Protein AF-A0A4Y2L2C4-F1 (afdb_monomer)

Organism: Araneus ventricosus (NCBI:txid182803)

Structure (mmCIF, N/CA/C/O backbone):
data_AF-A0A4Y2L2C4-F1
#
_entry.id   AF-A0A4Y2L2C4-F1
#
loop_
_atom_site.group_PDB
_atom_site.id
_atom_site.type_symbol
_atom_site.label_atom_id
_atom_site.label_alt_id
_atom_site.label_comp_id
_atom_site.label_asym_id
_atom_site.label_entity_id
_atom_site.label_seq_id
_atom_site.pdbx_PDB_ins_code
_atom_site.Cartn_x
_atom_site.Cartn_y
_atom_site.Cartn_z
_atom_site.occupancy
_atom_site.B_iso_or_equiv
_atom_site.auth_seq_id
_atom_site.auth_comp_id
_atom_site.auth_asym_id
_atom_site.auth_atom_id
_atom_site.pdbx_PDB_model_num
ATOM 1 N N . MET A 1 1 ? 26.355 -23.144 -23.572 1.00 40.56 1 MET A N 1
ATOM 2 C CA . MET A 1 1 ? 26.625 -21.745 -23.179 1.00 40.56 1 MET A CA 1
ATOM 3 C C . MET A 1 1 ? 25.280 -21.106 -22.896 1.00 40.56 1 MET A C 1
ATOM 5 O O . MET A 1 1 ? 24.537 -20.846 -23.825 1.00 40.56 1 MET A O 1
ATOM 9 N N . GLU A 1 2 ? 24.770 -21.272 -21.680 1.00 51.31 2 GLU A N 1
ATOM 10 C CA . GLU A 1 2 ? 24.939 -20.335 -20.552 1.00 51.31 2 GLU A CA 1
ATOM 11 C C . GLU A 1 2 ? 24.192 -19.013 -20.779 1.00 51.31 2 GLU A C 1
ATOM 13 O O . GLU A 1 2 ? 24.657 -18.111 -21.469 1.00 51.31 2 GLU A O 1
ATOM 18 N N . HIS A 1 3 ? 23.007 -18.913 -20.173 1.00 53.81 3 HIS A N 1
ATOM 19 C CA . HIS A 1 3 ? 22.249 -17.675 -20.061 1.00 53.81 3 HIS A CA 1
ATOM 20 C C . HIS A 1 3 ? 23.001 -16.732 -19.115 1.00 53.81 3 HIS A C 1
ATOM 22 O O . HIS A 1 3 ? 23.000 -16.934 -17.899 1.00 53.81 3 HIS A O 1
ATOM 28 N N . ALA A 1 4 ? 23.648 -15.704 -19.658 1.00 58.25 4 ALA A N 1
ATOM 29 C CA . ALA A 1 4 ? 24.272 -14.665 -18.853 1.00 58.25 4 ALA A CA 1
ATOM 30 C C . ALA A 1 4 ? 23.184 -13.863 -18.116 1.00 58.25 4 ALA A C 1
ATOM 32 O O . ALA A 1 4 ? 22.546 -12.973 -18.682 1.00 58.25 4 ALA A O 1
ATOM 33 N N . LYS A 1 5 ? 22.960 -14.191 -16.837 1.00 62.84 5 LYS A N 1
ATOM 34 C CA . LYS A 1 5 ? 22.206 -13.346 -15.905 1.00 62.84 5 LYS A CA 1
ATOM 35 C C . LYS A 1 5 ? 22.937 -12.008 -15.794 1.00 62.84 5 LYS A C 1
ATOM 37 O O . LYS A 1 5 ? 24.026 -11.936 -15.230 1.00 62.84 5 LYS A O 1
ATOM 42 N N . LYS A 1 6 ? 22.348 -10.946 -16.347 1.00 62.47 6 LYS A N 1
ATOM 43 C CA . LYS A 1 6 ? 22.828 -9.576 -16.147 1.00 62.47 6 LYS A CA 1
ATOM 44 C C . LYS A 1 6 ? 22.465 -9.148 -14.726 1.00 62.47 6 LYS A C 1
ATOM 46 O O . LYS A 1 6 ? 21.351 -8.701 -14.479 1.00 62.47 6 LYS A O 1
ATOM 51 N N . PHE A 1 7 ? 23.391 -9.323 -13.791 1.00 61.00 7 PHE A N 1
ATOM 52 C CA . PHE A 1 7 ? 23.300 -8.694 -12.479 1.00 61.00 7 PHE A CA 1
ATOM 53 C C . PHE A 1 7 ? 23.694 -7.223 -12.631 1.00 61.00 7 PHE A C 1
ATOM 55 O O . PHE A 1 7 ? 24.788 -6.918 -13.104 1.00 61.00 7 PHE A O 1
ATOM 62 N N . ALA A 1 8 ? 22.793 -6.309 -12.274 1.00 59.94 8 ALA A N 1
ATOM 63 C CA . ALA A 1 8 ? 23.158 -4.909 -12.119 1.00 59.94 8 ALA A CA 1
ATOM 64 C C . ALA A 1 8 ? 24.051 -4.792 -10.876 1.00 59.94 8 ALA A C 1
ATOM 66 O O . ALA A 1 8 ? 23.642 -5.177 -9.780 1.00 59.94 8 ALA A O 1
ATOM 67 N N . LEU A 1 9 ? 25.280 -4.306 -11.055 1.00 59.78 9 LEU A N 1
ATOM 68 C CA . LEU A 1 9 ? 26.197 -4.038 -9.953 1.00 59.78 9 LEU A CA 1
ATOM 69 C C . LEU A 1 9 ? 25.666 -2.809 -9.199 1.00 59.78 9 LEU A C 1
ATOM 71 O O . LEU A 1 9 ? 25.840 -1.680 -9.654 1.00 59.78 9 LEU A O 1
ATOM 75 N N . ILE A 1 10 ? 24.968 -3.021 -8.082 1.00 61.47 10 ILE A N 1
ATOM 76 C CA . ILE A 1 10 ? 24.617 -1.927 -7.173 1.00 61.47 10 ILE A CA 1
ATOM 77 C C . ILE A 1 10 ? 25.905 -1.549 -6.434 1.00 61.47 10 ILE A C 1
ATOM 79 O O . ILE A 1 10 ? 26.500 -2.420 -5.796 1.00 61.47 10 ILE A O 1
ATOM 83 N N . PRO A 1 11 ? 26.371 -0.293 -6.517 1.00 55.97 11 PRO A N 1
ATOM 84 C CA . PRO A 1 11 ? 27.578 0.121 -5.823 1.00 55.97 11 PRO A CA 1
ATOM 85 C C . PRO A 1 11 ? 27.448 -0.096 -4.309 1.00 55.97 11 PRO A C 1
ATOM 87 O O . PRO A 1 11 ? 26.529 0.424 -3.679 1.00 55.97 11 PRO A O 1
ATOM 90 N N . GLU A 1 12 ? 28.394 -0.831 -3.720 1.00 57.03 12 GLU A N 1
ATOM 91 C CA . GLU A 1 12 ? 28.388 -1.227 -2.299 1.00 57.03 12 GLU A CA 1
ATOM 92 C C . GLU A 1 12 ? 28.293 -0.039 -1.325 1.00 57.03 12 GLU A C 1
ATOM 94 O O . GLU A 1 12 ? 27.833 -0.191 -0.199 1.00 57.03 12 GLU A O 1
ATOM 99 N N . HIS A 1 13 ? 28.677 1.165 -1.759 1.00 56.50 13 HIS A N 1
ATOM 100 C CA . HIS A 1 13 ? 28.595 2.385 -0.953 1.00 56.50 13 HIS A CA 1
ATOM 101 C C . HIS A 1 13 ? 27.169 2.946 -0.800 1.00 56.50 13 HIS A C 1
ATOM 103 O O . HIS A 1 13 ? 26.946 3.766 0.086 1.00 56.50 13 HIS A O 1
ATOM 109 N N . LEU A 1 14 ? 26.216 2.520 -1.641 1.00 52.69 14 LEU A N 1
ATOM 110 C CA . LEU A 1 14 ? 24.791 2.868 -1.526 1.00 52.69 14 LEU A CA 1
ATOM 111 C C . LEU A 1 14 ? 24.003 1.843 -0.705 1.00 52.69 14 LEU A C 1
ATOM 113 O O . LEU A 1 14 ? 22.871 2.111 -0.299 1.00 52.69 14 LEU A O 1
ATOM 117 N N . VAL A 1 15 ? 24.594 0.678 -0.429 1.00 51.78 15 VAL A N 1
ATOM 118 C CA . VAL A 1 15 ? 24.024 -0.299 0.495 1.00 51.78 15 VAL A CA 1
ATOM 119 C C . VAL A 1 15 ? 24.272 0.233 1.901 1.00 51.78 15 VAL A C 1
ATOM 121 O O . VAL A 1 15 ? 25.314 -0.005 2.511 1.00 51.78 15 VAL A O 1
ATOM 124 N N . SER A 1 16 ? 23.321 1.025 2.398 1.00 51.75 16 SER A N 1
ATOM 125 C CA . SER A 1 16 ? 23.267 1.412 3.805 1.00 51.75 16 SER A CA 1
ATOM 126 C C . SER A 1 16 ? 23.547 0.176 4.663 1.00 51.75 16 SER A C 1
ATOM 128 O O . SER A 1 16 ? 22.863 -0.841 4.543 1.00 51.75 16 SER A O 1
ATOM 130 N N . LYS A 1 17 ? 24.574 0.252 5.518 1.00 54.47 17 LYS A N 1
ATOM 131 C CA . LYS A 1 17 ? 25.035 -0.823 6.417 1.00 54.47 17 LYS A CA 1
ATOM 132 C C . LYS A 1 17 ? 24.038 -1.135 7.544 1.00 54.47 17 LYS A C 1
ATOM 134 O O . LYS A 1 17 ? 24.432 -1.537 8.636 1.00 54.47 17 LYS A O 1
ATOM 139 N N . HIS A 1 18 ? 22.747 -0.929 7.320 1.00 54.72 18 HIS A N 1
ATOM 140 C CA . HIS A 1 18 ? 21.700 -1.441 8.184 1.00 54.72 18 HIS A CA 1
ATOM 141 C C . HIS A 1 18 ? 21.314 -2.828 7.682 1.00 54.72 18 HIS A C 1
ATOM 143 O O . HIS A 1 18 ? 20.334 -3.022 6.972 1.00 54.72 18 HIS A O 1
ATOM 149 N N . THR A 1 19 ? 22.123 -3.817 8.057 1.00 54.84 19 THR A N 1
ATOM 150 C CA . THR A 1 19 ? 21.670 -5.207 8.098 1.00 54.84 19 THR A CA 1
ATOM 151 C C . THR A 1 19 ? 20.521 -5.273 9.101 1.00 54.84 19 THR A C 1
ATOM 153 O O . THR A 1 19 ? 20.751 -5.399 10.304 1.00 54.84 19 THR A O 1
ATOM 156 N N . VAL A 1 20 ? 19.291 -5.109 8.613 1.00 62.66 20 VAL A N 1
ATOM 157 C CA . VAL A 1 20 ? 18.079 -5.368 9.390 1.00 62.66 20 VAL A CA 1
ATOM 158 C C . VAL A 1 20 ? 18.143 -6.834 9.792 1.00 62.66 20 VAL A C 1
ATOM 160 O O . VAL A 1 20 ? 18.182 -7.714 8.937 1.00 62.66 20 VAL A O 1
ATOM 163 N N . SER A 1 21 ? 18.236 -7.103 11.092 1.00 74.69 21 SER A N 1
ATOM 164 C CA . SER A 1 21 ? 18.230 -8.480 11.582 1.00 74.69 21 SER A CA 1
ATOM 165 C C . SER A 1 21 ? 16.841 -9.086 11.376 1.00 74.69 21 SER A C 1
ATOM 167 O O . SER A 1 21 ? 15.843 -8.404 11.614 1.00 74.69 21 SER A O 1
ATOM 169 N N . ASP A 1 22 ? 16.757 -10.376 11.041 1.00 75.75 22 ASP A N 1
ATOM 170 C CA . ASP A 1 22 ? 15.481 -11.110 10.947 1.00 75.75 22 ASP A CA 1
ATOM 171 C C . ASP A 1 22 ? 14.615 -10.938 12.203 1.00 75.75 22 ASP A C 1
ATOM 173 O O . ASP A 1 22 ? 13.388 -10.876 12.135 1.00 75.75 22 ASP A O 1
ATOM 177 N N . LYS A 1 23 ? 15.255 -10.778 13.369 1.00 79.31 23 LYS A N 1
ATOM 178 C CA . LYS A 1 23 ? 14.569 -10.476 14.626 1.00 79.31 23 LYS A CA 1
ATOM 179 C C . LYS A 1 23 ? 13.851 -9.124 14.584 1.00 79.31 23 LYS A C 1
ATOM 181 O O . LYS A 1 23 ? 12.702 -9.040 14.997 1.00 79.31 23 LYS A O 1
ATOM 186 N N . GLN A 1 24 ? 14.499 -8.084 14.061 1.00 79.50 24 GLN A N 1
ATOM 187 C CA . GLN A 1 24 ? 13.905 -6.750 13.945 1.00 79.50 24 GLN A CA 1
ATOM 188 C C . GLN A 1 24 ? 12.750 -6.730 12.941 1.00 79.50 24 GLN A C 1
ATOM 190 O O . GLN A 1 24 ? 11.769 -6.024 13.167 1.00 79.50 24 GLN A O 1
ATOM 195 N N . LEU A 1 25 ? 12.851 -7.516 11.865 1.00 81.75 25 LEU A N 1
ATOM 196 C CA . LEU A 1 25 ? 11.783 -7.658 10.878 1.00 81.75 25 LEU A CA 1
ATOM 197 C C . LEU A 1 25 ? 10.569 -8.394 11.467 1.00 81.75 25 LEU A C 1
ATOM 199 O O . LEU A 1 25 ? 9.438 -7.952 11.302 1.00 81.75 25 LEU A O 1
ATOM 203 N N . ASN A 1 26 ? 10.802 -9.468 12.219 1.00 88.06 26 ASN A N 1
ATOM 204 C CA . ASN A 1 26 ? 9.745 -10.211 12.905 1.00 88.06 26 ASN A CA 1
ATOM 205 C C . ASN A 1 26 ? 9.064 -9.385 14.013 1.00 88.06 26 ASN A C 1
ATOM 207 O O . ASN A 1 26 ? 7.849 -9.442 14.187 1.00 88.06 26 ASN A O 1
ATOM 211 N N . ASP A 1 27 ? 9.834 -8.598 14.765 1.00 87.06 27 ASP A N 1
ATOM 212 C CA . ASP A 1 27 ? 9.286 -7.701 15.786 1.00 87.06 27 ASP A CA 1
ATOM 213 C C . ASP A 1 27 ? 8.447 -6.572 15.149 1.00 87.06 27 ASP A C 1
ATOM 215 O O . ASP A 1 27 ? 7.418 -6.169 15.703 1.00 87.06 27 ASP A O 1
ATOM 219 N N . LEU A 1 28 ? 8.848 -6.089 13.965 1.00 87.88 28 LEU A N 1
ATOM 220 C CA . LEU A 1 28 ? 8.071 -5.146 13.155 1.00 87.88 28 LEU A CA 1
ATOM 221 C C . LEU A 1 28 ? 6.745 -5.767 12.697 1.00 87.88 28 LEU A C 1
ATOM 223 O O . LEU A 1 28 ? 5.694 -5.179 12.943 1.00 87.88 28 LEU A O 1
ATOM 227 N N . ASP A 1 29 ? 6.793 -6.960 12.103 1.00 88.94 29 ASP A N 1
ATOM 228 C CA . ASP A 1 29 ? 5.617 -7.678 11.600 1.00 88.94 29 ASP A CA 1
ATOM 229 C C . ASP A 1 29 ? 4.585 -7.918 12.713 1.00 88.94 29 ASP A C 1
ATOM 231 O O . ASP A 1 29 ? 3.419 -7.536 12.595 1.00 88.94 29 ASP A O 1
ATOM 235 N N . LYS A 1 30 ? 5.034 -8.405 13.877 1.00 93.50 30 LYS A N 1
ATOM 236 C CA . LYS A 1 30 ? 4.174 -8.563 15.062 1.00 93.50 30 LYS A CA 1
ATOM 237 C C . LYS A 1 30 ? 3.544 -7.255 15.522 1.00 93.50 30 LYS A C 1
ATOM 239 O O . LYS A 1 30 ? 2.375 -7.243 15.904 1.00 93.50 30 LYS A O 1
ATOM 244 N N . SER A 1 31 ? 4.302 -6.160 15.504 1.00 90.25 31 SER A N 1
ATOM 245 C CA . SER A 1 31 ? 3.792 -4.844 15.905 1.00 90.25 31 SER A CA 1
ATOM 246 C C . SER A 1 31 ? 2.705 -4.352 14.945 1.00 90.25 31 SER A C 1
ATOM 248 O O . SER A 1 31 ? 1.679 -3.840 15.389 1.00 90.25 31 SER A O 1
ATOM 250 N N . MET A 1 32 ? 2.892 -4.561 13.641 1.00 91.00 32 MET A N 1
ATOM 251 C CA . MET A 1 32 ? 1.923 -4.206 12.599 1.00 91.00 32 MET A CA 1
ATOM 252 C C . MET A 1 32 ? 0.646 -5.043 12.714 1.00 91.00 32 MET A C 1
ATOM 254 O O . MET A 1 32 ? -0.457 -4.495 12.741 1.00 91.00 32 MET A O 1
ATOM 258 N N . LEU A 1 33 ? 0.789 -6.359 12.881 1.00 93.00 33 LEU A N 1
ATOM 259 C CA . LEU A 1 33 ? -0.319 -7.281 13.135 1.00 93.00 33 LEU A CA 1
ATOM 260 C C . LEU A 1 33 ?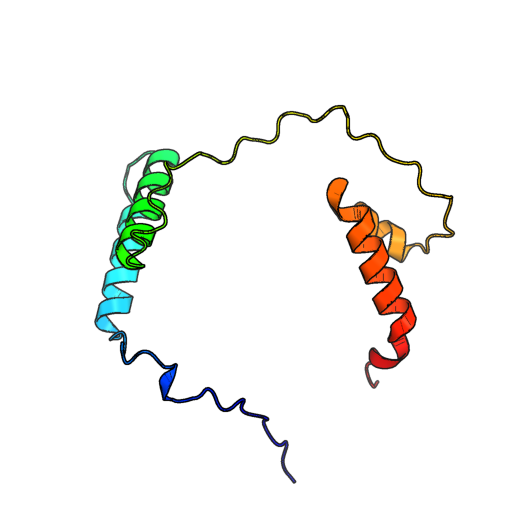 -1.098 -6.920 14.402 1.00 93.00 33 LEU A C 1
ATOM 262 O O . LEU A 1 33 ? -2.323 -7.008 14.408 1.00 93.00 33 LEU A O 1
ATOM 266 N N . ASN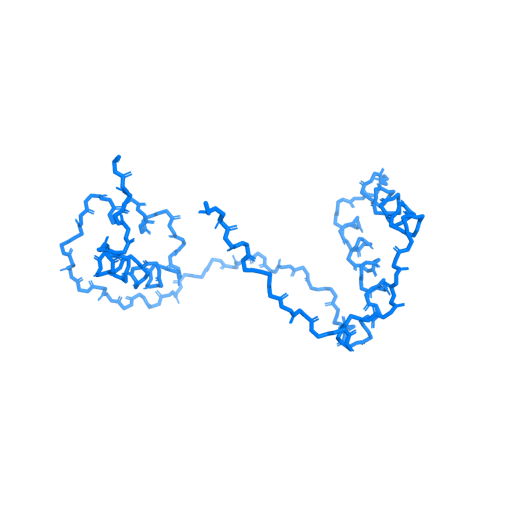 A 1 34 ? -0.418 -6.485 15.463 1.00 94.56 34 ASN A N 1
ATOM 267 C CA . ASN A 1 34 ? -1.073 -6.071 16.701 1.00 94.56 34 ASN A CA 1
ATOM 268 C C . ASN A 1 34 ? -1.974 -4.838 16.500 1.00 94.56 34 ASN A C 1
ATOM 270 O O . ASN A 1 34 ? -3.067 -4.779 17.058 1.00 94.56 34 ASN A O 1
ATOM 274 N N . ILE A 1 35 ? -1.557 -3.881 15.664 1.00 91.88 35 ILE A N 1
ATOM 275 C CA . ILE A 1 35 ? -2.374 -2.704 15.327 1.00 91.88 35 ILE A CA 1
ATOM 276 C C . ILE A 1 35 ? -3.611 -3.128 14.524 1.00 91.88 35 ILE A C 1
ATOM 278 O O . ILE A 1 35 ? -4.732 -2.738 14.860 1.00 91.88 35 ILE A O 1
ATOM 282 N N . LEU A 1 36 ? -3.431 -3.974 13.505 1.00 89.62 36 LEU A N 1
ATOM 283 C CA . LEU A 1 36 ? -4.523 -4.442 12.644 1.00 89.62 36 LEU A CA 1
ATOM 284 C C . LEU A 1 36 ? -5.544 -5.308 13.403 1.00 89.62 36 LEU A C 1
ATOM 286 O O . LEU A 1 36 ? -6.752 -5.177 13.192 1.00 89.62 36 LEU A O 1
ATOM 290 N N . ASN A 1 37 ? -5.074 -6.138 14.335 1.00 92.81 37 ASN A N 1
ATOM 291 C CA . ASN A 1 37 ? -5.913 -7.018 15.154 1.00 92.81 37 ASN A CA 1
ATOM 292 C C . ASN A 1 37 ? -6.461 -6.355 16.425 1.00 92.81 37 ASN A C 1
ATOM 294 O O . ASN A 1 37 ? -7.187 -6.999 17.182 1.00 92.81 37 ASN A O 1
ATOM 298 N N . SER A 1 38 ? -6.137 -5.085 16.680 1.00 90.94 38 SER A N 1
ATOM 299 C CA . SER A 1 38 ? -6.677 -4.357 17.829 1.00 90.94 38 SER A CA 1
ATOM 300 C C . SER A 1 38 ? -8.211 -4.279 17.773 1.00 90.94 38 SER A C 1
ATOM 302 O O . SER A 1 38 ? -8.822 -4.369 16.707 1.00 90.94 38 SER A O 1
ATOM 304 N N . SER A 1 39 ? -8.865 -4.084 18.917 1.00 92.50 39 SER A N 1
ATOM 305 C CA . SER A 1 39 ? -10.323 -3.897 18.984 1.00 92.50 39 SER A CA 1
ATOM 306 C C . SER A 1 39 ? -10.772 -2.466 18.641 1.00 92.50 39 SER A C 1
ATOM 308 O O . SER A 1 39 ? -11.898 -2.096 18.959 1.00 92.50 39 SER A O 1
ATOM 310 N N . LEU A 1 40 ? -9.880 -1.638 18.085 1.00 89.75 40 LEU A N 1
ATOM 311 C CA . LEU A 1 40 ? -10.172 -0.257 17.695 1.00 89.75 40 LEU A CA 1
ATOM 312 C C . LEU A 1 40 ? -11.077 -0.211 16.456 1.00 89.75 40 LEU A C 1
ATOM 314 O O . LEU A 1 40 ? -11.193 -1.191 15.722 1.00 89.75 40 LEU A O 1
ATOM 318 N N . GLU A 1 41 ? -11.693 0.940 16.196 1.00 90.38 41 GLU A N 1
ATOM 319 C CA . GLU A 1 41 ? -12.385 1.177 14.926 1.00 90.38 41 GLU A CA 1
ATOM 320 C C . GLU A 1 41 ? -11.392 1.231 13.756 1.00 90.38 41 GLU A C 1
ATOM 322 O O . GLU A 1 41 ? -10.241 1.637 13.922 1.00 90.38 41 GLU A O 1
ATOM 327 N N . GLU A 1 42 ? -11.836 0.845 12.555 1.00 89.88 42 GLU A N 1
ATOM 328 C CA . GLU A 1 42 ? -10.976 0.744 11.365 1.00 89.88 42 GLU A CA 1
ATOM 329 C C . GLU A 1 42 ? -10.211 2.039 11.067 1.00 89.88 42 GLU A C 1
ATOM 331 O O . GLU A 1 42 ? -9.010 1.999 10.798 1.00 89.88 42 GLU A O 1
ATOM 336 N N . HIS A 1 43 ? -10.871 3.193 11.185 1.00 87.69 43 HIS 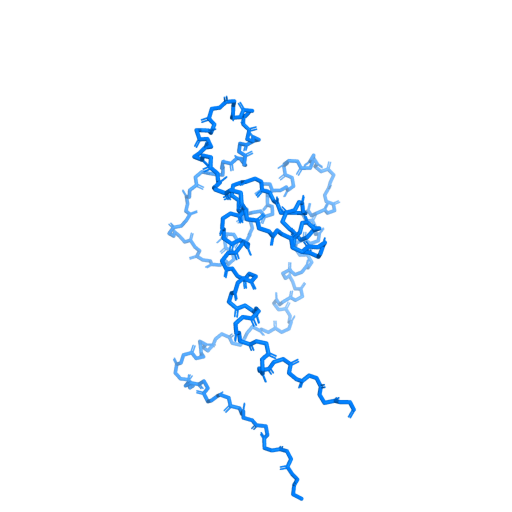A N 1
ATOM 337 C CA . HIS A 1 43 ? -10.246 4.490 10.929 1.00 87.69 43 HIS A CA 1
ATOM 338 C C . HIS A 1 43 ? -9.093 4.788 11.909 1.00 87.69 43 HIS A C 1
ATOM 340 O O . HIS A 1 43 ? -8.052 5.318 11.517 1.00 87.69 43 HIS A O 1
ATOM 346 N N . GLU A 1 44 ? -9.240 4.387 13.174 1.00 89.31 44 GLU A N 1
ATOM 347 C CA . GLU A 1 44 ? -8.225 4.583 14.208 1.00 89.31 44 GLU A CA 1
ATOM 348 C C . GLU A 1 44 ? -7.069 3.584 14.038 1.00 89.31 44 GLU A C 1
ATOM 350 O O . GLU A 1 44 ? -5.904 3.953 14.199 1.00 89.31 44 GLU A O 1
ATOM 355 N N . LYS A 1 45 ? -7.354 2.348 13.598 1.00 92.06 45 LYS A N 1
ATOM 356 C CA . LYS A 1 45 ? -6.310 1.381 13.206 1.00 92.06 45 LYS A CA 1
ATOM 357 C C . LYS A 1 45 ? -5.440 1.920 12.079 1.00 92.06 45 LYS A C 1
ATOM 359 O O . LYS A 1 45 ? -4.216 1.836 12.161 1.00 92.06 45 LYS A O 1
ATOM 364 N N . VAL A 1 46 ? -6.059 2.486 11.042 1.00 88.25 46 VAL A N 1
ATOM 365 C CA . VAL A 1 46 ? -5.350 3.074 9.894 1.00 88.25 46 VAL A CA 1
ATOM 366 C C . VAL A 1 46 ? -4.445 4.215 10.352 1.00 88.25 46 VAL A C 1
ATOM 368 O O . VAL A 1 46 ? -3.276 4.269 9.968 1.00 88.25 46 VAL A O 1
ATOM 371 N N . LYS A 1 47 ? -4.952 5.090 11.224 1.00 89.62 47 LYS A N 1
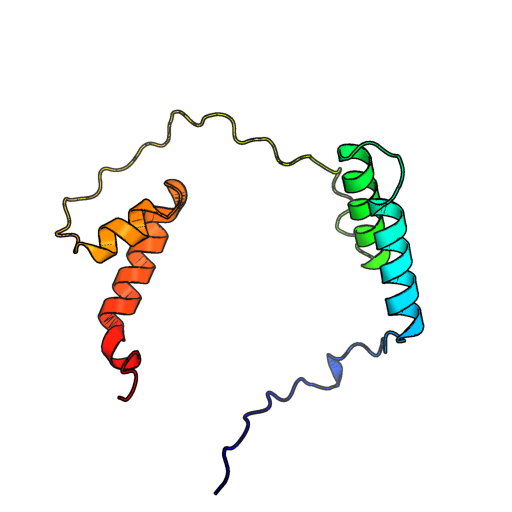ATOM 372 C CA . LYS A 1 47 ? -4.187 6.207 11.781 1.00 89.62 47 LYS A CA 1
ATOM 373 C C . LYS A 1 47 ? -2.971 5.734 12.581 1.00 89.62 47 LYS A C 1
ATOM 375 O O . LYS A 1 47 ? -1.868 6.239 12.372 1.00 89.62 47 LYS A O 1
ATOM 380 N N . GLN A 1 48 ? -3.143 4.739 13.453 1.00 89.19 48 GLN A N 1
ATOM 381 C CA . GLN A 1 48 ? -2.036 4.179 14.234 1.00 89.19 48 GLN A CA 1
ATOM 382 C C . GLN A 1 48 ? -1.016 3.441 13.369 1.00 89.19 48 GLN A C 1
ATOM 384 O O . GLN A 1 48 ? 0.188 3.584 13.579 1.00 89.19 48 GLN A O 1
ATOM 389 N N . TYR A 1 49 ? -1.478 2.688 12.372 1.00 90.69 49 TYR A N 1
ATOM 390 C CA . TYR A 1 49 ? -0.610 1.979 11.439 1.00 90.69 49 TYR A CA 1
ATOM 391 C C . TYR A 1 49 ? 0.255 2.955 10.633 1.00 90.69 49 TYR A C 1
ATOM 393 O O . TYR A 1 49 ? 1.465 2.768 10.503 1.00 90.69 49 TYR A O 1
ATOM 401 N N . TYR A 1 50 ? -0.350 4.042 10.154 1.00 86.06 50 TYR A N 1
ATOM 402 C CA . TYR A 1 50 ? 0.359 5.089 9.432 1.00 86.06 50 TYR A CA 1
ATOM 403 C C . TYR A 1 50 ? 1.410 5.784 10.310 1.00 86.06 50 TYR A C 1
ATOM 405 O O . TYR A 1 50 ? 2.572 5.879 9.916 1.00 86.06 50 TYR A O 1
ATOM 413 N N . ALA A 1 51 ? 1.041 6.177 11.534 1.00 86.81 51 ALA A N 1
ATOM 414 C CA . ALA A 1 51 ? 1.968 6.788 12.489 1.00 86.81 51 ALA A CA 1
ATOM 415 C C . ALA A 1 51 ? 3.145 5.857 12.845 1.00 86.81 51 ALA A C 1
ATOM 417 O O . ALA A 1 51 ? 4.293 6.294 12.948 1.00 86.81 51 ALA A O 1
ATOM 418 N N . PHE A 1 52 ? 2.879 4.555 12.991 1.00 87.62 52 PHE A N 1
ATOM 419 C CA . PHE A 1 52 ? 3.907 3.548 13.245 1.00 87.62 52 PHE A CA 1
ATOM 420 C C . PHE A 1 52 ? 4.925 3.456 12.099 1.00 87.62 52 PHE A C 1
ATOM 422 O O . PHE A 1 52 ? 6.134 3.438 12.349 1.00 87.62 52 PHE A O 1
ATOM 429 N N . LEU A 1 53 ? 4.455 3.445 10.848 1.00 84.88 53 LEU A N 1
ATOM 430 C CA . LEU A 1 53 ? 5.321 3.420 9.667 1.00 84.88 53 LEU A CA 1
ATOM 431 C C . LEU A 1 53 ? 6.163 4.694 9.532 1.00 84.88 53 LEU A C 1
ATOM 433 O O . LEU A 1 53 ? 7.358 4.599 9.253 1.00 84.88 53 LEU A O 1
ATOM 437 N N . GLN A 1 54 ? 5.569 5.866 9.774 1.00 82.12 54 GLN A N 1
ATOM 438 C CA . GLN A 1 54 ? 6.289 7.144 9.748 1.00 82.12 54 GLN A CA 1
ATOM 439 C C . GLN A 1 54 ? 7.446 7.166 10.756 1.00 82.12 54 GLN A C 1
ATOM 441 O O . GLN A 1 54 ? 8.569 7.524 10.399 1.00 82.12 54 GLN A O 1
ATOM 446 N N . ASN A 1 55 ? 7.191 6.711 11.988 1.00 82.12 55 ASN A N 1
ATOM 447 C CA . ASN A 1 55 ? 8.207 6.629 13.036 1.00 82.12 55 ASN A CA 1
ATOM 448 C C . ASN A 1 55 ? 9.340 5.656 12.657 1.00 82.12 55 ASN A C 1
ATOM 450 O O . ASN A 1 55 ? 10.517 5.955 12.825 1.00 82.12 55 ASN A O 1
ATOM 454 N N . LYS A 1 56 ? 9.005 4.489 12.088 1.00 79.12 56 LYS A N 1
ATOM 455 C CA . LYS A 1 56 ? 10.002 3.473 11.706 1.00 79.12 56 LYS A CA 1
ATOM 456 C C . LYS A 1 56 ? 10.889 3.883 10.540 1.00 79.12 56 LYS A C 1
ATOM 458 O O . LYS A 1 56 ? 12.053 3.493 10.510 1.00 79.12 56 LYS A O 1
ATOM 463 N N . MET A 1 57 ? 10.357 4.647 9.596 1.00 74.00 57 MET A N 1
ATOM 464 C CA . MET A 1 57 ? 11.127 5.136 8.458 1.00 74.00 57 MET A CA 1
ATOM 465 C C . MET A 1 57 ? 11.934 6.412 8.784 1.00 74.00 57 MET A C 1
ATOM 467 O O . MET A 1 57 ? 12.572 6.957 7.888 1.00 74.00 57 MET A O 1
ATOM 471 N N . ASN A 1 58 ? 11.946 6.865 10.051 1.00 63.44 58 ASN A N 1
ATOM 472 C CA . ASN A 1 58 ? 12.659 8.061 10.524 1.00 63.44 58 ASN A CA 1
ATOM 473 C C . ASN A 1 58 ? 12.352 9.303 9.670 1.00 63.44 58 ASN A C 1
ATOM 475 O O . ASN A 1 58 ? 13.215 10.130 9.373 1.00 63.44 58 ASN A O 1
ATOM 479 N N . ILE A 1 59 ? 11.098 9.400 9.232 1.00 56.47 59 ILE A N 1
ATOM 480 C CA . ILE A 1 59 ? 10.651 10.415 8.295 1.00 56.47 59 ILE A CA 1
ATOM 481 C C . ILE A 1 59 ? 10.270 11.676 9.082 1.00 56.47 59 ILE A C 1
ATOM 483 O O . ILE A 1 59 ? 9.101 12.042 9.181 1.00 56.47 59 ILE A O 1
ATOM 487 N N . GLU A 1 60 ? 11.255 12.357 9.670 1.00 54.22 60 GLU A N 1
ATOM 488 C CA . GLU A 1 60 ? 11.029 13.668 10.304 1.00 54.22 60 GLU A CA 1
ATOM 489 C C . GLU A 1 60 ? 10.535 14.716 9.285 1.00 54.22 60 GLU A C 1
ATOM 491 O O . GLU A 1 60 ? 9.818 15.653 9.638 1.00 54.22 60 GLU A O 1
ATOM 496 N N . GLU A 1 61 ? 10.836 14.517 7.999 1.00 49.41 61 GLU A N 1
ATOM 497 C CA . GLU A 1 61 ? 10.484 15.426 6.902 1.00 49.41 61 GLU A CA 1
ATOM 498 C C . GLU A 1 61 ? 9.006 15.316 6.449 1.00 49.41 61 GLU A C 1
ATOM 500 O O . GLU A 1 61 ? 8.531 16.154 5.690 1.00 49.41 61 GLU A O 1
ATOM 505 N N . TYR A 1 62 ? 8.238 14.328 6.941 1.00 51.81 62 TYR A N 1
ATOM 506 C CA . TYR A 1 62 ? 6.840 14.091 6.529 1.00 51.81 62 TYR A CA 1
ATOM 507 C C . TYR A 1 62 ? 5.876 14.075 7.724 1.00 51.81 62 TYR A C 1
ATOM 509 O O . TYR A 1 62 ? 4.887 13.339 7.729 1.00 51.81 62 TYR A O 1
ATOM 517 N N . ASN A 1 63 ? 6.113 14.943 8.711 1.00 53.19 63 ASN A N 1
ATOM 518 C CA . ASN A 1 63 ? 5.124 15.343 9.722 1.00 53.19 63 ASN A CA 1
ATOM 519 C C . ASN A 1 63 ? 3.951 16.138 9.099 1.00 53.19 63 ASN A C 1
ATOM 521 O O . ASN A 1 63 ? 3.535 17.177 9.612 1.00 53.19 63 ASN A O 1
ATOM 525 N N . LEU A 1 64 ? 3.424 15.690 7.960 1.00 58.50 64 LEU A N 1
ATOM 526 C CA . LEU A 1 64 ? 2.192 16.227 7.411 1.00 58.50 64 LEU A CA 1
ATOM 527 C C . LEU A 1 64 ? 1.033 15.685 8.255 1.00 58.50 64 LEU A C 1
ATOM 529 O O . LEU A 1 64 ? 1.003 14.482 8.541 1.00 58.50 64 LEU A O 1
ATOM 533 N N . PRO A 1 65 ? 0.080 16.541 8.666 1.00 58.41 65 PRO A N 1
ATOM 534 C CA . PRO A 1 65 ? -1.134 16.077 9.313 1.00 58.41 65 PRO A CA 1
ATOM 535 C C . PRO A 1 65 ? -1.762 14.997 8.436 1.00 58.41 65 PRO A C 1
ATOM 537 O O . PRO A 1 65 ? -1.948 15.215 7.237 1.00 58.41 65 PRO A O 1
ATOM 540 N N . TRP A 1 66 ? -2.073 13.839 9.022 1.00 53.34 66 TRP A N 1
ATOM 541 C CA . TRP A 1 66 ? -2.838 12.813 8.324 1.00 53.34 66 TRP A CA 1
ATOM 542 C C . TRP A 1 66 ? -4.129 13.454 7.811 1.00 53.34 66 TRP A C 1
ATOM 544 O O . TRP A 1 66 ? -4.972 13.890 8.598 1.00 53.34 66 TRP A O 1
ATOM 554 N N . LYS A 1 67 ? -4.245 13.562 6.489 1.00 57.03 67 LYS A N 1
ATOM 555 C CA . LYS A 1 67 ? -5.471 13.954 5.810 1.00 57.03 67 LYS A CA 1
ATOM 556 C C . LYS A 1 67 ? -6.063 12.655 5.269 1.00 57.03 67 LYS A C 1
ATOM 558 O O . LYS A 1 67 ? -5.354 11.964 4.531 1.00 57.03 67 LYS A O 1
ATOM 563 N N . PRO A 1 68 ? -7.300 12.279 5.632 1.00 51.75 68 PRO A N 1
ATOM 564 C CA . PRO A 1 68 ? -7.962 11.204 4.914 1.00 51.75 68 PRO A CA 1
ATOM 565 C C . PRO A 1 68 ? -7.964 11.573 3.423 1.00 51.75 68 PRO A C 1
ATOM 567 O O . PRO A 1 68 ? -8.071 12.764 3.104 1.00 51.75 68 PRO A O 1
ATOM 570 N N . PRO A 1 69 ? -7.816 10.602 2.507 1.00 52.22 69 PRO A N 1
ATOM 571 C CA . PRO A 1 69 ? -8.119 10.845 1.108 1.00 52.22 69 PRO A CA 1
ATOM 572 C C . PRO A 1 69 ? -9.531 11.430 1.060 1.00 52.22 69 PRO A C 1
ATOM 574 O O . PRO A 1 69 ? -10.470 10.779 1.517 1.00 52.22 69 PRO A O 1
ATOM 577 N N . GLU A 1 70 ? -9.675 12.678 0.610 1.00 45.53 70 GLU A N 1
ATOM 578 C CA . GLU A 1 70 ? -10.996 13.206 0.280 1.00 45.53 70 GLU A CA 1
ATOM 579 C C . GLU A 1 70 ? -11.582 12.227 -0.735 1.00 45.53 70 GLU A C 1
ATOM 581 O O . GLU A 1 70 ? -10.985 12.003 -1.793 1.00 45.53 70 GLU A O 1
ATOM 586 N N . GLU A 1 71 ? -12.709 11.593 -0.390 1.00 48.44 71 GLU A N 1
ATOM 587 C CA . GLU A 1 71 ? -13.556 10.985 -1.409 1.00 48.44 71 GLU A CA 1
ATOM 588 C C . GLU A 1 71 ? -13.705 12.036 -2.508 1.00 48.44 71 GLU A C 1
ATOM 590 O O . GLU A 1 71 ? -14.057 13.181 -2.195 1.00 48.44 71 GLU A O 1
ATOM 595 N N . PRO A 1 72 ? -13.361 11.714 -3.766 1.00 45.06 72 PRO A N 1
ATOM 596 C CA . PRO A 1 72 ? -13.457 12.695 -4.823 1.00 45.06 72 PRO A CA 1
ATOM 597 C C . PRO A 1 72 ? -14.909 13.165 -4.866 1.00 45.06 72 PRO A C 1
ATOM 599 O O . PRO A 1 72 ? -15.818 12.383 -5.149 1.00 45.06 72 PRO A O 1
ATOM 602 N N . ALA A 1 73 ? -15.121 14.446 -4.550 1.00 50.97 73 ALA A N 1
ATOM 603 C CA . ALA A 1 73 ? -16.385 15.108 -4.813 1.00 50.97 73 ALA A CA 1
ATOM 604 C C . ALA A 1 73 ? -16.759 14.828 -6.278 1.00 50.97 73 ALA A C 1
ATOM 606 O O . ALA A 1 73 ? -15.854 14.808 -7.122 1.00 50.97 73 ALA A O 1
ATOM 607 N N . PRO A 1 74 ? -18.045 14.598 -6.599 1.00 46.09 74 PRO A N 1
ATOM 608 C CA . PRO A 1 74 ? -18.458 14.360 -7.973 1.00 46.09 74 PRO A CA 1
ATOM 609 C C . PRO A 1 74 ? -18.054 15.586 -8.794 1.00 46.09 74 PRO A C 1
ATOM 611 O O . PRO A 1 74 ? -18.609 16.675 -8.654 1.00 46.09 74 PRO A O 1
ATOM 614 N N . SER A 1 75 ? -16.991 15.434 -9.579 1.00 44.06 75 SER A N 1
ATOM 615 C CA . SER A 1 75 ? -16.415 16.495 -10.387 1.00 44.06 75 SER A CA 1
ATOM 616 C C . SER A 1 75 ? -17.230 16.617 -11.668 1.00 44.06 75 SER A C 1
ATOM 618 O O . SER A 1 75 ? -16.826 16.168 -12.735 1.00 44.06 75 SER A O 1
ATOM 620 N N . ASP A 1 76 ? -18.392 17.256 -11.560 1.00 46.44 76 ASP A N 1
ATOM 621 C CA . ASP A 1 76 ? 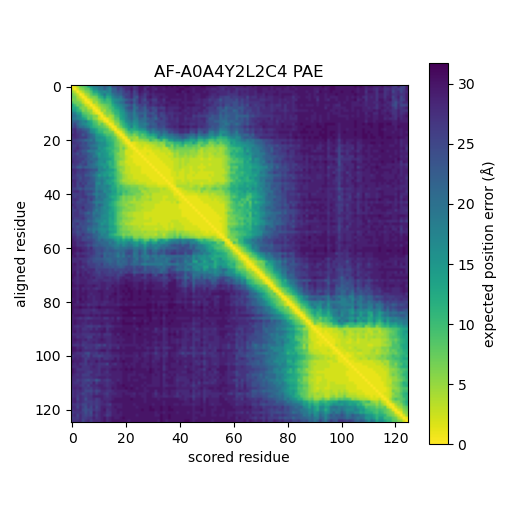-19.323 17.484 -12.674 1.00 46.44 76 ASP A CA 1
ATOM 622 C C . ASP A 1 76 ? -18.826 18.489 -13.730 1.00 46.44 76 ASP A C 1
ATOM 624 O O . ASP A 1 76 ? -19.598 18.923 -14.575 1.00 46.44 76 ASP A O 1
ATOM 628 N N . ASN A 1 77 ? -17.544 18.865 -13.749 1.00 49.38 77 ASN A N 1
ATOM 629 C CA . ASN A 1 77 ? -17.007 19.772 -14.766 1.00 49.38 77 ASN A CA 1
ATOM 630 C C . ASN A 1 77 ? -15.575 19.390 -15.158 1.00 49.38 77 ASN A C 1
ATOM 632 O O . ASN A 1 77 ? -14.624 20.120 -14.885 1.00 49.38 77 ASN A O 1
ATOM 636 N N . ILE A 1 78 ? -15.409 18.234 -15.800 1.00 48.09 78 ILE A N 1
ATOM 637 C CA . ILE A 1 78 ? -14.254 18.018 -16.676 1.00 48.09 78 ILE A CA 1
ATOM 638 C C . ILE A 1 78 ? -14.706 18.473 -18.058 1.00 48.09 78 ILE A C 1
ATOM 640 O O . ILE A 1 78 ? -15.542 17.825 -18.685 1.00 48.09 78 ILE A O 1
ATOM 644 N N . GLU A 1 79 ? -14.182 19.608 -18.509 1.00 48.88 79 GLU A N 1
ATOM 645 C CA . GLU A 1 79 ? -14.249 20.021 -19.907 1.00 48.88 79 GLU A CA 1
ATOM 646 C C . GLU A 1 79 ? -13.534 18.944 -20.735 1.00 48.88 79 GLU A C 1
ATOM 648 O O . GLU A 1 79 ? -12.308 18.893 -20.832 1.00 48.88 79 GLU A O 1
ATOM 653 N N . VAL A 1 80 ? -14.315 17.983 -21.230 1.00 50.16 80 VAL A N 1
ATOM 654 C CA . VAL A 1 80 ? -13.836 16.936 -22.125 1.00 50.16 80 VAL A CA 1
ATOM 655 C C . VAL A 1 80 ? -13.669 17.588 -23.486 1.00 50.16 80 VAL A C 1
ATOM 657 O O . VAL A 1 80 ? -14.641 17.784 -24.215 1.00 50.16 80 VAL A O 1
ATOM 660 N N . GLU A 1 81 ? -12.430 17.931 -23.824 1.00 51.56 81 GLU A N 1
ATOM 661 C CA . GLU A 1 81 ? -12.065 18.251 -25.198 1.00 51.56 81 GLU A CA 1
ATOM 662 C C . GLU A 1 81 ? -12.517 17.070 -26.086 1.00 51.56 81 GLU A C 1
ATOM 664 O O . GLU A 1 81 ? -12.156 15.918 -25.804 1.00 51.56 81 GLU A O 1
ATOM 669 N N . PRO A 1 82 ? -13.381 17.285 -27.095 1.00 44.91 82 PRO A N 1
ATOM 670 C CA . PRO A 1 82 ? -13.963 16.178 -27.834 1.00 44.91 82 PRO A CA 1
ATOM 671 C C . PRO A 1 82 ? -12.867 15.496 -28.651 1.00 44.91 82 PRO A C 1
ATOM 673 O O . PRO A 1 82 ? -12.285 16.091 -29.559 1.00 44.91 82 PRO A O 1
ATOM 676 N N . MET A 1 83 ? -12.588 14.227 -28.341 1.00 49.69 83 MET A N 1
ATOM 677 C CA . MET A 1 83 ? -11.686 13.421 -29.158 1.00 49.69 83 MET A CA 1
ATOM 678 C C . MET A 1 83 ? -12.255 13.297 -30.574 1.00 49.69 83 MET A C 1
ATOM 680 O O . MET A 1 83 ? -13.412 12.917 -30.773 1.00 49.69 83 MET A O 1
ATOM 684 N N . LEU A 1 84 ? -11.416 13.602 -31.567 1.00 52.47 84 LEU A N 1
ATOM 685 C CA . LEU A 1 84 ? -11.706 13.333 -32.971 1.00 52.47 84 LEU A CA 1
ATOM 686 C C . LEU A 1 84 ? -12.061 11.847 -33.155 1.00 52.47 84 LEU A C 1
ATOM 688 O O . LEU A 1 84 ? -11.411 10.991 -32.547 1.00 52.47 84 LEU A O 1
ATOM 692 N N . PRO A 1 85 ? -13.056 11.515 -34.000 1.00 45.84 85 PRO A N 1
ATOM 693 C CA . PRO A 1 85 ? -13.525 10.146 -34.159 1.00 45.84 85 PRO A CA 1
ATOM 694 C C . PRO A 1 85 ? -12.408 9.279 -34.744 1.00 45.84 85 PRO A C 1
ATOM 696 O O . PRO A 1 85 ? -12.092 9.348 -35.935 1.00 45.84 85 PRO A O 1
ATOM 699 N N . ARG A 1 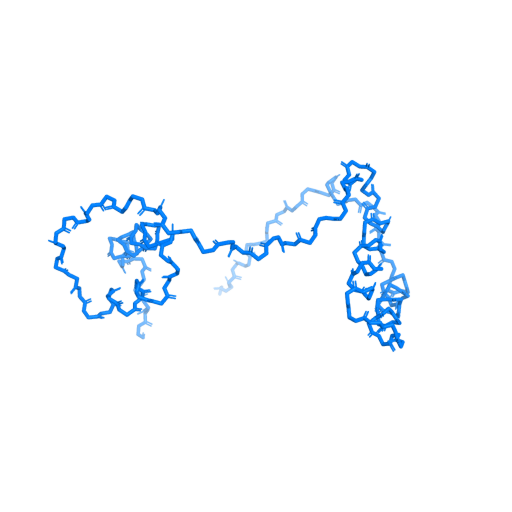86 ? -11.792 8.460 -33.891 1.00 55.31 86 ARG A N 1
ATOM 700 C CA . ARG A 1 86 ? -10.792 7.475 -34.290 1.00 55.31 86 ARG A CA 1
ATOM 701 C C . ARG A 1 86 ? -11.499 6.178 -34.667 1.00 55.31 86 ARG A C 1
ATOM 703 O O . ARG A 1 86 ? -12.508 5.806 -34.072 1.00 55.31 86 ARG A O 1
ATOM 710 N N . LYS A 1 87 ? -10.975 5.478 -35.672 1.00 54.62 87 LYS A N 1
ATOM 711 C CA . LYS A 1 87 ? -11.396 4.106 -35.969 1.00 54.62 87 LYS A CA 1
ATOM 712 C C . LYS A 1 87 ? -10.793 3.203 -34.896 1.00 54.62 87 LYS A C 1
ATOM 714 O O . LYS A 1 87 ? -9.665 2.754 -35.040 1.00 54.62 87 LYS A O 1
ATOM 719 N N . GLU A 1 88 ? -11.501 3.056 -33.786 1.00 56.28 88 GLU A N 1
ATOM 720 C CA . GLU A 1 88 ? -11.084 2.199 -32.678 1.00 56.28 88 GLU A CA 1
ATOM 721 C C . GLU A 1 88 ? -11.345 0.736 -33.044 1.00 56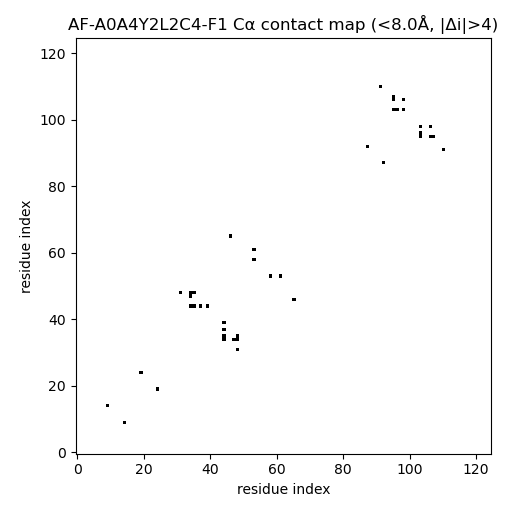.28 88 GLU A C 1
ATOM 723 O O . GLU A 1 88 ? -12.475 0.367 -33.380 1.00 56.28 88 GLU A O 1
ATOM 728 N N . ASP A 1 89 ? -10.311 -0.102 -32.957 1.00 64.38 89 ASP A N 1
ATOM 729 C CA . ASP A 1 89 ? -10.491 -1.550 -33.017 1.00 64.38 89 ASP A CA 1
ATOM 730 C C . ASP A 1 89 ? -11.304 -2.031 -31.803 1.00 64.38 89 ASP A C 1
ATOM 732 O O . ASP A 1 89 ? -11.329 -1.397 -30.742 1.00 64.38 89 ASP A O 1
ATOM 736 N N . THR A 1 90 ? -11.951 -3.196 -31.923 1.00 70.31 90 THR A N 1
ATOM 737 C CA . THR A 1 90 ? -12.770 -3.777 -30.842 1.00 70.31 90 THR A CA 1
ATOM 738 C C . THR A 1 90 ? -11.985 -3.924 -29.533 1.00 70.31 90 THR A C 1
ATOM 740 O O . THR A 1 90 ? -12.542 -3.705 -28.461 1.00 70.31 90 THR A O 1
ATOM 743 N N . TYR A 1 91 ? -10.685 -4.228 -29.612 1.00 71.62 91 TYR A N 1
ATOM 744 C CA . TYR A 1 91 ? -9.805 -4.352 -28.448 1.00 71.62 91 TYR A CA 1
ATOM 745 C C . TYR A 1 91 ? -9.443 -3.005 -27.815 1.00 71.62 91 TYR A C 1
ATOM 747 O O . TYR A 1 91 ? -9.439 -2.902 -26.588 1.00 71.62 91 TYR A O 1
ATOM 755 N N . ASP A 1 92 ? -9.219 -1.962 -28.619 1.00 76.56 92 ASP A N 1
ATOM 756 C CA . ASP A 1 92 ? -8.885 -0.625 -28.111 1.00 76.56 92 ASP A CA 1
ATOM 757 C C . ASP A 1 92 ? -10.025 -0.086 -27.256 1.00 76.56 92 ASP A C 1
ATOM 759 O O . ASP A 1 92 ? -9.806 0.424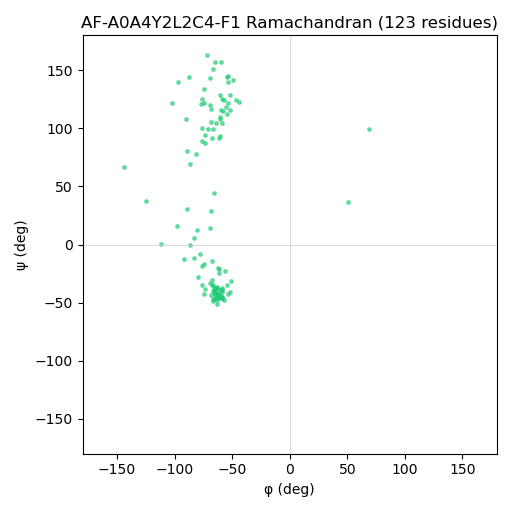 -26.160 1.00 76.56 92 ASP A O 1
ATOM 763 N N . ARG A 1 93 ? -11.265 -0.286 -27.715 1.00 80.00 93 ARG A N 1
ATOM 764 C CA . ARG A 1 93 ? -12.462 0.092 -26.959 1.00 80.00 93 ARG A CA 1
ATOM 765 C C . ARG A 1 93 ? -12.555 -0.604 -25.616 1.00 80.00 93 ARG A C 1
ATOM 767 O O . ARG A 1 93 ? -12.897 0.039 -24.629 1.00 80.00 93 ARG A O 1
ATOM 774 N N . VAL A 1 94 ? -12.284 -1.906 -25.564 1.00 81.06 94 VAL A N 1
ATOM 775 C CA . VAL A 1 94 ? -12.361 -2.670 -24.311 1.00 81.06 94 VAL A CA 1
ATOM 776 C C . VAL A 1 94 ? -11.328 -2.154 -23.313 1.00 81.06 94 VAL A C 1
ATOM 778 O O . VAL A 1 94 ? -11.663 -1.914 -22.152 1.00 81.06 94 VAL A O 1
ATOM 781 N N . VAL A 1 95 ? -10.096 -1.915 -23.769 1.00 80.31 95 VAL A N 1
ATOM 782 C CA . VAL A 1 95 ? -9.027 -1.408 -22.905 1.00 80.31 95 VAL A CA 1
ATOM 783 C C . VAL A 1 95 ? -9.333 0.017 -22.443 1.00 80.31 95 VAL A C 1
ATOM 785 O O . VAL A 1 95 ? -9.313 0.281 -21.245 1.00 80.31 95 VAL A O 1
ATOM 788 N N . LEU A 1 96 ? -9.701 0.923 -23.352 1.00 83.62 96 LEU A N 1
ATOM 789 C CA . LEU A 1 96 ? -9.969 2.325 -23.016 1.00 83.62 96 LEU A CA 1
ATOM 790 C C . LEU A 1 96 ? -11.212 2.509 -22.139 1.00 83.62 96 LEU A C 1
ATOM 792 O O . LEU A 1 96 ? -11.239 3.416 -21.309 1.00 83.62 96 LEU A O 1
ATOM 796 N N . ASN A 1 97 ? -12.224 1.647 -22.268 1.00 85.56 97 ASN A N 1
ATOM 797 C CA . ASN A 1 97 ? -13.402 1.678 -21.396 1.00 85.56 97 ASN A CA 1
ATOM 798 C C . ASN A 1 97 ? -13.143 1.100 -20.001 1.00 85.56 97 ASN A C 1
ATOM 800 O O . ASN A 1 97 ? -13.907 1.390 -19.084 1.00 85.56 97 ASN A O 1
ATOM 804 N N . SER A 1 98 ? -12.082 0.311 -19.829 1.00 85.56 98 SER A N 1
ATOM 805 C CA . SER A 1 98 ? -11.691 -0.238 -18.525 1.00 85.56 98 SER A CA 1
ATOM 806 C C . SER A 1 98 ? -10.867 0.751 -17.692 1.00 85.56 98 SER A C 1
ATOM 808 O O . SER A 1 98 ? -10.641 0.525 -16.505 1.00 85.56 98 SER A O 1
ATOM 810 N N . VAL A 1 99 ? -10.405 1.844 -18.305 1.00 86.12 99 VAL A N 1
ATOM 811 C CA . VAL A 1 99 ? -9.548 2.852 -17.675 1.00 86.12 99 VAL A CA 1
ATOM 812 C C . VAL A 1 99 ? -10.394 4.041 -17.186 1.00 86.12 99 VAL A C 1
ATOM 814 O O . VAL A 1 99 ? -11.303 4.481 -17.899 1.00 86.12 99 VAL A O 1
ATOM 817 N N . PRO A 1 100 ? -10.101 4.610 -15.997 1.00 87.25 100 PRO A N 1
ATOM 818 C CA . PRO A 1 100 ? -10.771 5.811 -15.500 1.00 87.25 100 PRO A CA 1
ATOM 819 C C . PRO A 1 100 ? -10.727 6.979 -16.495 1.00 87.25 100 PRO A C 1
ATOM 821 O O . PRO A 1 100 ? -9.723 7.187 -17.176 1.00 87.25 100 PRO A O 1
ATOM 824 N N . GLN A 1 101 ? -11.795 7.787 -16.543 1.00 80.44 101 GLN A N 1
ATOM 825 C CA . GLN A 1 101 ? -11.977 8.854 -17.542 1.00 80.44 101 GLN A CA 1
ATOM 826 C C . GLN A 1 101 ? -10.776 9.814 -17.637 1.00 80.44 101 GLN A C 1
ATOM 828 O O . GLN A 1 101 ? -10.356 10.148 -18.742 1.00 80.44 101 GLN A O 1
ATOM 833 N N . GLY A 1 102 ? -10.182 10.197 -16.500 1.00 85.94 102 GLY A N 1
ATOM 834 C CA . GLY A 1 102 ? -9.016 11.092 -16.453 1.00 85.94 102 GLY A CA 1
ATOM 835 C C . GLY A 1 102 ? -7.719 10.499 -17.020 1.00 85.94 102 GLY A C 1
ATOM 836 O O . GLY A 1 102 ? -6.782 11.239 -17.292 1.00 85.94 102 GLY A O 1
ATOM 837 N N . MET A 1 103 ? -7.663 9.182 -17.236 1.00 84.19 103 MET A N 1
ATOM 838 C CA . MET A 1 103 ? -6.472 8.472 -17.719 1.00 84.19 103 MET A CA 1
ATOM 839 C C . MET A 1 103 ? -6.640 7.913 -19.138 1.00 84.19 103 MET A C 1
ATOM 841 O O . MET A 1 103 ? -5.706 7.330 -19.686 1.00 84.19 103 MET A O 1
ATOM 845 N N . LYS A 1 104 ? -7.799 8.117 -19.780 1.00 85.44 104 LYS A N 1
ATOM 846 C CA . LYS A 1 104 ? -8.065 7.610 -21.138 1.00 85.44 104 LYS A CA 1
ATOM 847 C C . LYS A 1 104 ? -7.075 8.134 -22.177 1.00 85.44 104 LYS A C 1
ATOM 849 O O . LYS A 1 104 ? -6.638 7.377 -23.039 1.00 85.44 104 LYS A O 1
ATOM 854 N N . ASN A 1 105 ? -6.663 9.396 -22.056 1.00 82.94 105 ASN A N 1
ATOM 855 C CA . ASN A 1 105 ? -5.681 10.004 -22.958 1.00 82.94 105 ASN A CA 1
ATOM 856 C C . ASN A 1 105 ? -4.303 9.337 -22.846 1.00 82.94 105 ASN A C 1
ATOM 858 O O . ASN A 1 105 ? -3.621 9.141 -23.850 1.00 82.94 105 ASN A O 1
ATOM 862 N N . GLU A 1 106 ? -3.892 8.977 -21.633 1.00 87.12 106 GLU A N 1
ATOM 863 C CA . GLU A 1 106 ? -2.613 8.314 -21.383 1.00 87.12 106 GLU A CA 1
ATOM 864 C C . GLU A 1 106 ? -2.655 6.844 -21.811 1.00 87.12 106 GLU A C 1
ATOM 866 O O . GLU A 1 106 ? -1.759 6.382 -22.516 1.00 87.12 106 GLU A O 1
ATOM 871 N N . ALA A 1 107 ? -3.751 6.145 -21.507 1.00 87.38 107 ALA A N 1
ATOM 872 C CA . ALA A 1 107 ? -3.985 4.783 -21.977 1.00 87.38 107 ALA A CA 1
ATOM 873 C C . ALA A 1 107 ? -4.019 4.694 -23.511 1.00 87.38 107 ALA A C 1
ATOM 875 O O . ALA A 1 107 ? -3.444 3.770 -24.083 1.00 87.38 107 ALA A O 1
ATOM 876 N N . SER A 1 108 ? -4.617 5.679 -24.190 1.00 84.19 108 SER A N 1
ATOM 877 C CA . SER A 1 108 ? -4.614 5.743 -25.655 1.00 84.19 108 SER A CA 1
ATOM 878 C C . SER A 1 108 ? -3.202 5.907 -26.214 1.00 84.19 108 SER A C 1
ATOM 880 O O . SER A 1 108 ? -2.848 5.222 -27.169 1.00 84.19 108 SER A O 1
ATOM 882 N N . LYS A 1 109 ? -2.376 6.775 -25.618 1.00 87.25 109 LYS A N 1
ATOM 883 C CA . LYS A 1 109 ? -0.979 6.964 -26.043 1.00 87.25 109 LYS A CA 1
ATOM 884 C C . LYS A 1 109 ? -0.141 5.704 -25.826 1.00 87.25 109 LYS A C 1
ATOM 886 O O . LYS A 1 109 ? 0.663 5.351 -26.683 1.00 87.25 109 LYS A O 1
ATOM 891 N N . ALA A 1 110 ? -0.345 5.011 -24.707 1.00 85.56 110 ALA A N 1
ATOM 892 C CA . ALA A 1 110 ? 0.335 3.752 -24.423 1.00 85.56 110 ALA A CA 1
ATOM 893 C C . ALA A 1 110 ? -0.067 2.646 -25.413 1.00 85.56 110 ALA A C 1
ATOM 895 O O . ALA A 1 110 ? 0.795 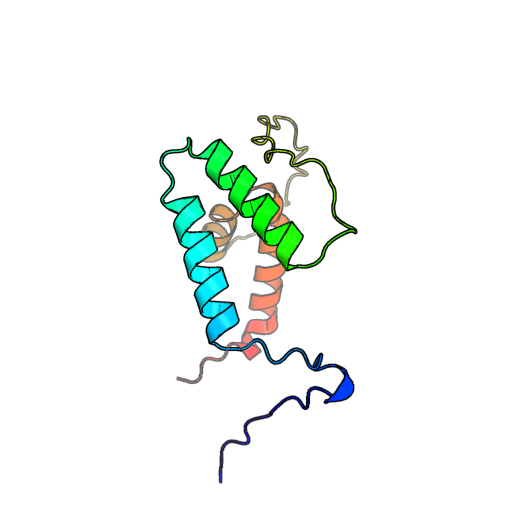1.917 -25.901 1.00 85.56 110 ALA A O 1
ATOM 896 N N . LEU A 1 111 ? -1.355 2.545 -25.756 1.00 84.88 111 LEU A N 1
ATOM 897 C CA . LEU A 1 111 ? -1.844 1.597 -26.761 1.00 84.88 111 LEU A CA 1
ATOM 898 C C . LEU A 1 111 ? -1.256 1.868 -28.146 1.00 84.88 111 LEU A C 1
ATOM 900 O O . LEU A 1 111 ? -0.798 0.933 -28.803 1.00 84.88 111 LEU A O 1
ATOM 904 N N . ASP A 1 112 ? -1.220 3.134 -28.565 1.00 83.94 112 ASP A N 1
ATOM 905 C CA . ASP A 1 112 ? -0.600 3.530 -29.832 1.00 83.94 112 ASP A CA 1
ATOM 906 C C . ASP A 1 112 ? 0.879 3.141 -29.863 1.00 83.94 112 ASP A C 1
ATOM 908 O O . ASP A 1 112 ? 1.338 2.519 -30.821 1.00 83.94 112 ASP A O 1
ATOM 912 N N . PHE A 1 113 ? 1.601 3.426 -28.776 1.00 85.31 113 PHE A N 1
ATOM 913 C CA . PHE A 1 113 ? 3.008 3.070 -28.639 1.00 85.31 113 PHE A CA 1
ATOM 914 C C . PHE A 1 113 ? 3.221 1.557 -28.764 1.00 85.31 113 PHE A C 1
ATOM 916 O O . PHE A 1 113 ? 4.097 1.114 -29.505 1.00 85.31 113 PHE A O 1
ATOM 923 N N . ILE A 1 114 ? 2.395 0.750 -28.096 1.00 81.81 114 ILE A N 1
ATOM 924 C CA . ILE A 1 114 ? 2.470 -0.715 -28.159 1.00 81.81 114 ILE A CA 1
ATOM 925 C C . ILE A 1 114 ? 2.173 -1.227 -29.573 1.00 81.81 114 ILE A C 1
ATOM 927 O O . ILE A 1 114 ? 2.871 -2.122 -30.050 1.00 81.81 114 ILE A O 1
ATOM 931 N N . LYS A 1 115 ? 1.171 -0.668 -30.263 1.00 77.44 115 LYS A N 1
ATOM 932 C CA . LYS A 1 115 ? 0.838 -1.051 -31.644 1.00 77.44 115 LYS A CA 1
ATOM 933 C C . LYS A 1 115 ? 1.969 -0.712 -32.611 1.00 77.44 115 LYS A C 1
ATOM 935 O O . LYS A 1 115 ? 2.354 -1.560 -33.417 1.00 77.44 115 LYS A O 1
ATOM 940 N N . GLU A 1 116 ? 2.529 0.488 -32.504 1.00 81.06 116 GLU A N 1
ATOM 941 C CA . GLU A 1 116 ? 3.646 0.948 -33.335 1.00 81.06 116 GLU A CA 1
ATOM 942 C C . GLU A 1 116 ? 4.907 0.101 -33.110 1.00 81.06 116 GLU A C 1
ATOM 944 O O . GLU A 1 116 ? 5.615 -0.252 -34.053 1.00 81.06 116 GLU A O 1
ATOM 949 N N . HIS A 1 117 ? 5.133 -0.326 -31.867 1.00 78.38 117 HIS A N 1
ATOM 950 C CA . HIS A 1 117 ? 6.279 -1.141 -31.474 1.00 78.38 117 HIS A CA 1
ATOM 951 C C . HIS A 1 117 ? 5.949 -2.642 -31.401 1.00 78.38 117 HIS A C 1
ATOM 953 O O . HIS A 1 117 ? 6.726 -3.421 -30.853 1.00 78.38 117 HIS A O 1
ATOM 959 N N . SER A 1 118 ? 4.833 -3.087 -31.988 1.00 66.81 118 SER A N 1
ATOM 960 C CA . SER A 1 118 ? 4.359 -4.481 -31.917 1.00 66.81 118 SER A CA 1
ATOM 961 C C . SER A 1 118 ? 5.324 -5.496 -32.541 1.00 66.81 118 SER A C 1
ATOM 963 O O . SER A 1 118 ? 5.330 -6.662 -32.155 1.00 66.81 118 SER A O 1
ATOM 965 N N . ASN A 1 119 ? 6.231 -5.051 -33.415 1.00 63.38 119 ASN A N 1
ATOM 966 C CA . ASN A 1 119 ? 7.347 -5.865 -33.906 1.00 63.38 119 ASN A CA 1
ATOM 967 C C . ASN A 1 119 ? 8.318 -6.314 -32.793 1.00 63.38 119 ASN A C 1
ATOM 969 O O . ASN A 1 119 ? 9.042 -7.290 -32.985 1.00 63.38 119 ASN A O 1
ATOM 973 N N . ILE A 1 120 ? 8.336 -5.627 -31.645 1.00 58.47 120 ILE A N 1
ATOM 974 C CA . ILE A 1 120 ? 9.085 -6.006 -30.434 1.00 58.47 120 ILE A CA 1
ATOM 975 C C . ILE A 1 120 ? 8.337 -7.100 -29.653 1.00 58.47 120 ILE A C 1
ATOM 977 O O . ILE A 1 120 ? 8.957 -7.939 -29.008 1.00 58.47 120 ILE A O 1
ATOM 981 N N . LEU A 1 121 ? 7.007 -7.136 -29.765 1.00 58.06 121 LEU A N 1
ATOM 982 C CA . LEU A 1 121 ? 6.106 -8.116 -29.152 1.00 58.06 121 LEU A CA 1
ATOM 983 C C . LEU A 1 121 ? 5.873 -9.342 -30.049 1.00 58.06 121 LEU A C 1
ATOM 985 O O . LEU A 1 121 ? 4.813 -9.965 -29.990 1.00 58.06 121 LEU A O 1
ATOM 989 N N . LYS A 1 122 ? 6.861 -9.730 -30.868 1.00 57.59 122 LYS A N 1
ATOM 990 C CA . LYS A 1 122 ? 6.871 -11.077 -31.448 1.00 57.59 122 LYS A CA 1
ATOM 991 C C . LYS A 1 122 ? 7.107 -12.070 -30.315 1.00 57.59 122 LYS A C 1
ATOM 993 O O . LYS A 1 122 ? 8.244 -12.369 -29.960 1.00 57.59 122 LYS A O 1
ATOM 998 N N . TRP A 1 123 ? 6.019 -12.556 -29.731 1.00 49.50 123 TRP A N 1
ATOM 999 C CA . TRP A 1 123 ? 6.035 -13.799 -28.978 1.00 49.50 123 TRP A CA 1
ATOM 1000 C C . TRP A 1 123 ? 6.453 -14.869 -29.988 1.00 49.50 123 TRP A C 1
ATOM 1002 O O . TRP A 1 123 ? 5.728 -15.112 -30.948 1.00 49.50 123 TRP A O 1
ATOM 1012 N N . ASN A 1 124 ? 7.680 -15.382 -29.876 1.00 45.31 124 ASN A N 1
ATOM 1013 C CA . ASN A 1 124 ? 8.086 -16.537 -30.674 1.00 45.31 124 ASN A CA 1
ATOM 1014 C C . ASN A 1 124 ? 7.096 -17.671 -30.374 1.00 45.31 124 ASN A C 1
ATOM 1016 O O . ASN A 1 124 ? 6.918 -17.998 -29.198 1.00 45.31 124 ASN A O 1
ATOM 1020 N N . ASP A 1 125 ? 6.467 -18.201 -31.426 1.00 45.44 125 ASP A N 1
ATOM 1021 C CA . ASP A 1 125 ? 5.693 -19.451 -31.398 1.00 45.44 125 ASP A CA 1
ATOM 1022 C C . ASP A 1 125 ? 6.550 -20.639 -30.926 1.00 45.44 125 ASP A C 1
ATOM 1024 O O . ASP A 1 125 ? 7.764 -20.675 -31.258 1.00 45.44 125 ASP A O 1
#

pLDDT: mean 70.08, std 16.66, range [40.56, 94.56]

Mean predicted aligned error: 20.75 Å

Foldseek 3Di:
DDDPDPDDPDPPVPPPPPPPDPVNVVVLVVVLVCLVPDPDDPVVSVVVNVVSVCVVVVPPVPPDPDDPPPPPDPPPDDPPPDDDDDPDDPVLVVQLVVDDPVCSVVSNVVVVVCVVVVVVVPPPD

Secondary structure (DSSP, 8-state):
-----------TTTS-S----HHHHHHHHHHHHHHHTSSS-HHHHHHHHHHHHHHHTT-GGG------------------PPPP-----HHHHHHHHHS-GGGHHHHHHHHHHHHHTGGG-----

Sequence (125 aa):
MEHAKKFALIPEHLVSKHTVSDKQLNDLDKSMLNILNSSLEEHEKVKQYYAFLQNKMNIEEYNLPWKPPEEPAPSDNIEVEPMLPRKEDTYDRVVLNSVPQGMKNEASKALDFIKEHSNILKWND

Solvent-accessible surface area (backbone atoms only — not comparable to full-atom values): 8312 Å² total; per-residue (Å²): 136,79,87,80,78,83,74,78,84,72,62,70,88,74,57,69,88,71,78,76,46,72,66,59,54,52,54,46,52,53,53,54,50,50,45,72,67,42,93,64,58,71,72,59,31,52,52,52,51,50,53,50,50,42,61,73,67,66,46,76,90,63,78,62,79,89,68,76,81,73,74,78,68,87,71,90,76,72,86,72,76,80,77,75,92,68,92,68,51,79,65,55,51,56,55,49,71,73,41,60,80,94,44,34,72,58,53,51,52,52,51,51,51,48,62,76,47,38,83,75,66,63,74,81,130

Radius of gyration: 23.97 Å; Cα contacts (8 Å, |Δi|>4): 21; chains: 1; bounding box: 48×42×55 Å